Protein AF-A0A8T4GUR9-F1 (afdb_monomer_lite)

Secondary structure (DSSP, 8-state):
-----SS-SHHHHHHHHHHHHHHHHTT---HHHHHHHHHHHHHHHHHHHHHTT---TT----GGGGTTS-HHHHHHHHHHHHHHHHHHHHHHHT-

Organism: NCBI:txid1202767

pLDDT: mean 71.22, std 15.65, range [34.97, 90.44]

Sequence (95 aa):
MGLEVAEQSVDFVFEVILHRLLSEVLFVDDDTERSKREVEAEAVAYVVGRYCGLDTSGSAFYLAAWESDGPEVVRDRLDRISRTAEKIIDALEDG

Foldseek 3Di:
DDDPPDPPDLVVLLVVLCVVQCVVLVPDPDVLVSVVSVLLSLLLSLLLCVVVVHPSVVSDHDVVSCPVPDPVVVVVSVVCSVVSSVVVVVVVVVD

Structure (mmCIF, N/CA/C/O backbone):
data_AF-A0A8T4GUR9-F1
#
_entry.id   AF-A0A8T4GUR9-F1
#
loop_
_atom_site.group_PDB
_atom_site.id
_atom_site.type_symbol
_atom_site.label_atom_id
_atom_site.label_alt_id
_atom_site.label_comp_id
_atom_site.label_asym_id
_atom_site.label_entity_id
_atom_site.label_seq_id
_atom_site.pdbx_PDB_ins_code
_atom_site.Cartn_x
_atom_site.Cartn_y
_atom_site.Cartn_z
_atom_site.occupancy
_atom_site.B_iso_or_equiv
_atom_site.auth_seq_id
_atom_site.auth_comp_id
_atom_site.auth_asym_id
_atom_site.auth_atom_id
_atom_site.pdbx_PDB_model_num
ATOM 1 N N . MET A 1 1 ? 8.020 14.722 34.402 1.00 37.16 1 MET A N 1
ATOM 2 C CA . MET A 1 1 ? 8.251 13.369 33.862 1.00 37.16 1 MET A CA 1
ATOM 3 C C . MET A 1 1 ? 7.012 13.035 33.047 1.00 37.16 1 MET A C 1
ATOM 5 O O . MET A 1 1 ? 6.046 12.518 33.585 1.00 37.16 1 MET A O 1
ATOM 9 N N . GLY A 1 2 ? 6.949 13.591 31.837 1.00 40.62 2 GLY A N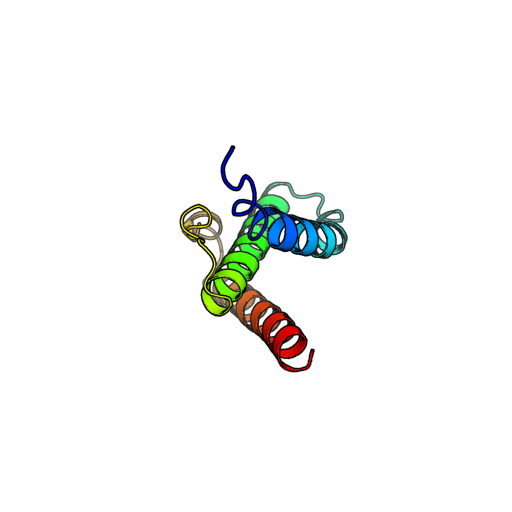 1
ATOM 10 C CA . GLY A 1 2 ? 5.735 13.652 31.029 1.00 40.62 2 GLY A CA 1
ATOM 11 C C . GLY A 1 2 ? 5.883 12.745 29.822 1.00 40.62 2 GLY A C 1
ATOM 12 O O . GLY A 1 2 ? 6.743 13.010 28.997 1.00 40.62 2 GLY A O 1
ATOM 13 N N . LEU A 1 3 ? 5.058 11.699 29.797 1.00 34.97 3 LEU A N 1
ATOM 14 C CA . LEU A 1 3 ? 4.578 10.980 28.616 1.00 34.97 3 LEU A CA 1
ATOM 15 C C . LEU A 1 3 ? 5.614 10.712 27.517 1.00 34.97 3 LEU A C 1
ATOM 17 O O . LEU A 1 3 ? 5.612 11.334 26.462 1.00 34.97 3 LEU A O 1
ATOM 21 N N . GLU A 1 4 ? 6.407 9.674 27.749 1.00 41.75 4 GLU A N 1
ATOM 22 C CA . GLU A 1 4 ? 7.060 8.879 26.709 1.00 41.75 4 GLU A CA 1
ATOM 23 C C . GLU A 1 4 ? 6.042 7.830 26.214 1.00 41.75 4 GLU A C 1
ATOM 25 O O . GLU A 1 4 ? 6.155 6.644 26.492 1.00 41.75 4 GLU A O 1
ATOM 30 N N . VAL A 1 5 ? 4.929 8.282 25.622 1.00 45.72 5 VAL A N 1
ATOM 31 C CA . VAL A 1 5 ? 3.885 7.403 25.053 1.00 45.72 5 VAL A CA 1
ATOM 32 C C . VAL A 1 5 ? 3.251 8.097 23.844 1.00 45.72 5 VAL A C 1
ATOM 34 O O . VAL A 1 5 ? 2.091 8.497 23.877 1.00 45.72 5 VAL A O 1
ATOM 37 N N . ALA A 1 6 ? 4.035 8.319 22.789 1.00 37.72 6 ALA A N 1
ATOM 38 C CA . ALA A 1 6 ? 3.505 8.723 21.480 1.00 37.72 6 ALA A CA 1
ATOM 39 C C . ALA A 1 6 ? 4.386 8.298 20.287 1.00 37.72 6 ALA A C 1
ATOM 41 O O . ALA A 1 6 ? 4.146 8.749 19.175 1.00 37.72 6 ALA A O 1
ATOM 42 N N . GLU A 1 7 ? 5.372 7.418 20.488 1.00 42.44 7 GLU A N 1
ATOM 43 C CA . GLU A 1 7 ? 6.225 6.886 19.407 1.00 42.44 7 GLU A CA 1
ATOM 44 C C . GLU A 1 7 ? 5.924 5.405 19.093 1.00 42.44 7 GLU A C 1
ATOM 46 O O . GLU A 1 7 ? 6.731 4.718 18.488 1.00 42.44 7 GLU A O 1
ATOM 51 N N . GLN A 1 8 ? 4.761 4.878 19.502 1.00 43.00 8 GLN A N 1
ATOM 52 C CA . GLN A 1 8 ? 4.440 3.439 19.395 1.00 43.00 8 GLN A CA 1
ATOM 53 C C . GLN A 1 8 ? 3.517 3.056 18.226 1.00 43.00 8 GLN A C 1
ATOM 55 O O . GLN A 1 8 ? 3.020 1.934 18.186 1.00 43.00 8 GLN A O 1
ATOM 60 N N . SER A 1 9 ? 3.265 3.945 17.266 1.00 54.72 9 SER A N 1
ATOM 61 C CA . SER A 1 9 ? 2.187 3.711 16.290 1.00 54.72 9 SER A CA 1
ATOM 62 C C . SER A 1 9 ? 2.666 3.292 14.896 1.00 54.72 9 SER A C 1
ATOM 64 O O . SER A 1 9 ? 1.944 2.578 14.207 1.00 54.72 9 SER A O 1
ATOM 66 N N . VAL A 1 10 ? 3.868 3.704 14.470 1.00 47.50 10 VAL A N 1
ATOM 67 C CA . VAL A 1 10 ? 4.380 3.433 13.110 1.00 47.50 10 VAL A CA 1
ATOM 68 C C . VAL A 1 10 ? 5.310 2.221 13.094 1.00 47.50 10 VAL A C 1
ATOM 70 O O . VAL A 1 10 ? 5.134 1.361 12.238 1.00 47.50 10 VAL A O 1
ATOM 73 N N . ASP A 1 11 ? 6.204 2.083 14.080 1.00 53.75 11 ASP A N 1
ATOM 74 C CA . ASP A 1 11 ? 7.111 0.930 14.200 1.00 53.75 11 ASP A CA 1
ATOM 75 C C . ASP A 1 11 ? 6.370 -0.407 14.291 1.00 53.75 11 ASP A C 1
ATOM 77 O O . ASP A 1 11 ? 6.777 -1.366 13.653 1.00 53.75 11 ASP A O 1
ATOM 81 N N . PHE A 1 12 ? 5.241 -0.479 15.003 1.00 49.41 12 PHE A N 1
ATOM 82 C CA . PHE A 1 12 ? 4.474 -1.724 15.131 1.00 49.41 12 PHE A CA 1
ATOM 83 C C . PHE A 1 12 ? 3.787 -2.130 13.820 1.00 49.41 12 PHE A C 1
ATOM 85 O O . PHE A 1 12 ? 3.817 -3.294 13.429 1.00 49.41 12 PHE A O 1
ATOM 92 N N . VAL A 1 13 ? 3.183 -1.170 13.110 1.00 55.38 13 VAL A N 1
ATOM 93 C CA . VAL A 1 13 ? 2.571 -1.426 11.795 1.00 55.38 13 VAL A CA 1
ATOM 94 C C . VAL A 1 13 ? 3.653 -1.789 10.782 1.00 55.38 13 VAL A C 1
ATOM 96 O O . VAL A 1 13 ? 3.478 -2.729 10.010 1.00 55.38 13 VAL A O 1
ATOM 99 N N . PHE A 1 14 ? 4.789 -1.095 10.825 1.00 57.62 14 PHE A N 1
ATOM 100 C CA . PHE A 1 14 ? 5.953 -1.370 9.994 1.00 57.62 14 PHE A CA 1
ATOM 101 C C . PHE A 1 14 ? 6.538 -2.755 10.287 1.00 57.62 14 PHE A C 1
ATOM 103 O O . PHE A 1 14 ? 6.767 -3.515 9.356 1.00 57.62 14 PHE A O 1
ATOM 110 N N . GLU A 1 15 ? 6.683 -3.143 11.554 1.00 55.69 15 GLU A N 1
ATOM 111 C CA . GLU A 1 15 ? 7.154 -4.464 11.977 1.00 55.69 15 GLU A CA 1
ATOM 112 C C . GLU A 1 15 ? 6.179 -5.573 11.561 1.00 55.69 15 GLU A C 1
ATOM 114 O O . GLU A 1 15 ? 6.611 -6.584 11.013 1.00 55.69 15 GLU A O 1
ATOM 119 N N . VAL A 1 16 ? 4.866 -5.389 11.738 1.00 60.09 16 VAL A N 1
ATOM 120 C CA . VAL A 1 16 ? 3.846 -6.367 11.315 1.00 60.09 16 VAL A CA 1
ATOM 121 C C . VAL A 1 16 ? 3.822 -6.521 9.793 1.00 60.09 16 VAL A C 1
ATOM 123 O O . VAL A 1 16 ? 3.756 -7.647 9.289 1.00 60.09 16 VAL A O 1
ATOM 126 N N . ILE A 1 17 ? 3.905 -5.416 9.048 1.00 62.28 17 ILE A N 1
ATOM 127 C CA . ILE A 1 17 ? 3.918 -5.421 7.580 1.00 62.28 17 ILE A CA 1
ATOM 128 C C . ILE A 1 17 ? 5.226 -6.018 7.055 1.00 62.28 17 ILE A C 1
ATOM 130 O O . ILE A 1 17 ? 5.181 -6.889 6.185 1.00 62.28 17 ILE A O 1
ATOM 134 N N . LEU A 1 18 ? 6.374 -5.644 7.625 1.00 59.47 18 LEU A N 1
ATOM 135 C CA . LEU A 1 18 ? 7.665 -6.254 7.316 1.00 59.47 18 LEU A CA 1
ATOM 136 C C . LEU A 1 18 ? 7.652 -7.745 7.632 1.00 59.47 18 LEU A C 1
ATOM 138 O O . LEU A 1 18 ? 8.054 -8.531 6.789 1.00 59.47 18 LEU A O 1
ATOM 142 N N . HIS A 1 19 ? 7.146 -8.173 8.789 1.00 58.59 19 HIS A N 1
ATOM 143 C CA . HIS A 1 19 ? 7.075 -9.589 9.149 1.00 58.59 19 HIS A CA 1
ATOM 144 C C . HIS A 1 19 ? 6.188 -10.385 8.179 1.00 58.59 19 HIS A C 1
ATOM 146 O O . HIS A 1 19 ? 6.546 -11.487 7.756 1.00 58.59 19 HIS A O 1
ATOM 152 N N . ARG A 1 20 ? 5.048 -9.812 7.772 1.00 53.78 20 ARG A N 1
ATOM 153 C CA . ARG A 1 20 ? 4.135 -10.407 6.788 1.00 53.78 20 ARG A CA 1
ATOM 154 C C . ARG A 1 20 ? 4.793 -10.520 5.411 1.00 53.78 20 ARG A C 1
ATOM 156 O O . ARG A 1 20 ? 4.707 -11.577 4.789 1.00 53.78 20 ARG A O 1
ATOM 163 N N . LEU A 1 21 ? 5.469 -9.469 4.954 1.00 54.28 21 LEU A N 1
ATOM 164 C CA . LEU A 1 21 ? 6.038 -9.392 3.607 1.00 54.28 21 LEU A CA 1
ATOM 165 C C . LEU A 1 21 ? 7.402 -10.069 3.488 1.00 54.28 21 LEU A C 1
ATOM 167 O O . LEU A 1 21 ? 7.688 -10.650 2.447 1.00 54.28 21 LEU A O 1
ATOM 171 N N . LEU A 1 22 ? 8.200 -10.126 4.555 1.00 55.03 22 LEU A N 1
ATOM 172 C CA . LEU A 1 22 ? 9.441 -10.904 4.604 1.00 55.03 22 LEU A CA 1
ATOM 173 C C . LEU A 1 22 ? 9.178 -12.384 4.293 1.00 55.03 22 LEU A C 1
ATOM 175 O O . LEU A 1 22 ? 9.971 -12.997 3.587 1.00 55.03 22 LEU A O 1
ATOM 179 N N . SER A 1 23 ? 8.037 -12.948 4.703 1.00 55.38 23 SER A N 1
ATOM 180 C CA . SER A 1 23 ? 7.686 -14.333 4.347 1.00 55.38 23 SER A CA 1
ATOM 181 C C . SER A 1 23 ? 7.496 -14.562 2.834 1.00 55.38 23 SER A C 1
ATOM 183 O O . SER A 1 23 ? 7.733 -15.667 2.348 1.00 55.38 23 SER A O 1
ATOM 185 N N . GLU A 1 24 ? 7.138 -13.519 2.078 1.00 49.31 24 GLU A N 1
ATOM 186 C CA . GLU A 1 24 ? 6.897 -13.554 0.628 1.00 49.31 24 GLU A CA 1
ATOM 187 C C . GLU A 1 24 ? 8.122 -13.064 -0.181 1.00 49.31 24 GLU A C 1
ATOM 189 O O . GLU A 1 24 ? 8.366 -13.513 -1.301 1.00 49.31 24 GLU A O 1
ATOM 194 N N . VAL A 1 25 ? 8.930 -12.172 0.406 1.00 51.28 25 VAL A N 1
ATOM 195 C CA . VAL A 1 25 ? 10.128 -11.545 -0.183 1.00 51.28 25 VAL A CA 1
ATOM 196 C C . VAL A 1 25 ? 11.389 -12.406 -0.027 1.00 51.28 25 VAL A C 1
ATOM 198 O O . VAL A 1 25 ? 12.268 -12.361 -0.888 1.00 51.28 25 VAL A O 1
ATOM 201 N N . LEU A 1 26 ? 11.494 -13.232 1.021 1.00 52.00 26 LEU A N 1
ATOM 202 C CA . LEU A 1 26 ? 12.710 -14.010 1.317 1.00 52.00 26 LEU A CA 1
ATOM 203 C C . LEU A 1 26 ? 13.045 -15.111 0.288 1.00 52.00 26 LEU A C 1
ATOM 205 O O . LEU A 1 26 ? 14.131 -15.679 0.352 1.00 52.00 26 LEU A O 1
ATOM 209 N N . PHE A 1 27 ? 12.166 -15.390 -0.682 1.00 52.69 27 PHE A N 1
ATOM 210 C CA . PHE A 1 27 ? 12.437 -16.318 -1.795 1.00 52.69 27 PHE A CA 1
ATOM 211 C C . PHE A 1 27 ? 12.904 -15.630 -3.087 1.00 52.69 27 PHE A C 1
ATOM 213 O O . PHE A 1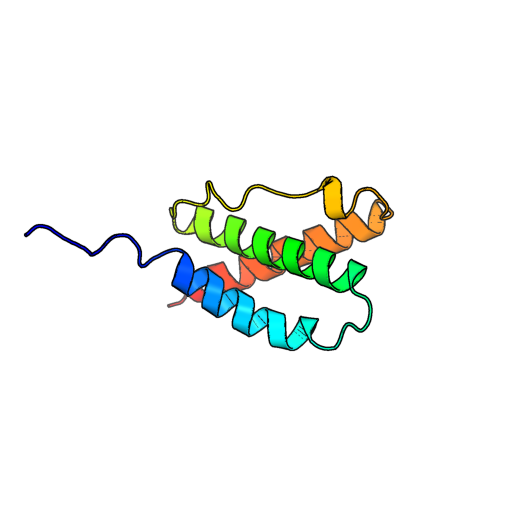 27 ? 13.035 -16.280 -4.125 1.00 52.69 27 PHE A O 1
ATOM 220 N N . VAL A 1 28 ? 13.146 -14.320 -3.048 1.00 59.38 28 VAL A N 1
ATOM 221 C CA . VAL A 1 28 ? 13.591 -13.548 -4.209 1.00 59.38 28 VAL A CA 1
ATOM 222 C C . VAL A 1 28 ? 15.116 -13.475 -4.193 1.00 59.38 28 VAL A C 1
ATOM 224 O O . VAL A 1 28 ? 15.709 -12.748 -3.392 1.00 59.38 28 VAL A O 1
ATOM 227 N N . ASP A 1 29 ? 15.736 -14.258 -5.075 1.00 60.72 29 ASP A N 1
ATOM 228 C CA . ASP A 1 29 ? 17.197 -14.314 -5.265 1.00 60.72 29 ASP A CA 1
ATOM 229 C C . ASP A 1 29 ? 17.746 -13.073 -6.000 1.00 60.72 29 ASP A C 1
ATOM 231 O O . ASP A 1 29 ? 18.946 -12.835 -6.029 1.00 60.72 29 ASP A O 1
ATOM 235 N N . ASP A 1 30 ? 16.856 -12.249 -6.562 1.00 77.25 30 ASP A N 1
ATOM 236 C CA . ASP A 1 30 ? 17.198 -11.016 -7.266 1.00 77.25 30 ASP A CA 1
ATOM 237 C C . ASP A 1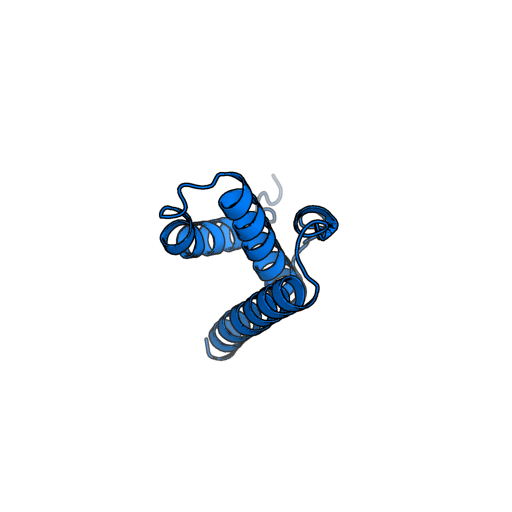 30 ? 17.058 -9.792 -6.345 1.00 77.25 30 ASP A C 1
ATOM 239 O O . ASP A 1 30 ? 15.956 -9.420 -5.931 1.00 77.25 30 ASP A O 1
ATOM 243 N N . ASP A 1 31 ? 18.185 -9.152 -6.024 1.00 74.12 31 ASP A N 1
ATOM 244 C CA . ASP A 1 31 ? 18.228 -7.983 -5.135 1.00 74.12 31 ASP A CA 1
ATOM 245 C C . ASP A 1 31 ? 17.399 -6.801 -5.670 1.00 74.12 31 ASP A C 1
ATOM 247 O O . ASP A 1 31 ? 16.821 -6.048 -4.888 1.00 74.12 31 ASP A O 1
ATOM 251 N N . THR A 1 32 ? 17.269 -6.663 -6.995 1.00 77.56 32 THR A N 1
ATOM 252 C CA . THR A 1 32 ? 16.472 -5.588 -7.608 1.00 77.56 32 THR A CA 1
ATOM 253 C C . THR A 1 32 ? 14.982 -5.811 -7.358 1.00 77.56 32 THR A C 1
ATOM 255 O O . THR A 1 32 ? 14.272 -4.909 -6.912 1.00 77.56 32 THR A O 1
ATOM 258 N N . GLU A 1 33 ? 14.489 -7.025 -7.593 1.00 81.25 33 GLU A N 1
ATOM 259 C CA . GLU A 1 33 ? 13.108 -7.396 -7.299 1.00 81.25 33 GLU A CA 1
ATOM 260 C C . GLU A 1 33 ? 12.814 -7.444 -5.796 1.00 81.25 33 GLU A C 1
ATOM 262 O O . GLU A 1 33 ? 11.668 -7.209 -5.403 1.00 81.25 33 GLU A O 1
ATOM 267 N N . ARG A 1 34 ? 13.821 -7.693 -4.947 1.00 77.56 34 ARG A N 1
ATOM 268 C CA . ARG A 1 34 ? 13.695 -7.524 -3.493 1.00 77.56 34 ARG A CA 1
ATOM 269 C C . ARG A 1 34 ? 13.428 -6.062 -3.144 1.00 77.56 34 ARG A C 1
ATOM 271 O O . ARG A 1 34 ? 12.389 -5.781 -2.552 1.00 77.56 34 ARG A O 1
ATOM 278 N N . SER A 1 35 ? 14.281 -5.136 -3.587 1.00 76.44 35 SER A N 1
ATOM 279 C CA . SER A 1 35 ? 14.100 -3.702 -3.320 1.00 76.44 35 SER A CA 1
ATOM 280 C C . SER A 1 35 ? 12.775 -3.167 -3.867 1.00 76.44 35 SER A C 1
ATOM 282 O O . SER A 1 35 ? 12.093 -2.389 -3.207 1.00 76.44 35 SER A O 1
ATOM 284 N N . LYS A 1 36 ? 12.331 -3.626 -5.042 1.00 82.00 36 LYS A N 1
ATOM 285 C CA . LYS A 1 36 ? 11.015 -3.245 -5.583 1.00 82.00 36 LYS A CA 1
ATOM 286 C C . LYS A 1 36 ? 9.847 -3.741 -4.731 1.00 82.00 36 LYS A C 1
ATOM 288 O O . LYS A 1 36 ? 8.843 -3.038 -4.640 1.00 82.00 36 LYS A O 1
ATOM 293 N N . ARG A 1 37 ? 9.943 -4.940 -4.143 1.00 80.44 37 ARG A N 1
ATOM 294 C CA . ARG A 1 37 ? 8.917 -5.470 -3.230 1.00 80.44 37 ARG A CA 1
ATOM 295 C C . ARG A 1 37 ? 8.938 -4.777 -1.870 1.00 80.44 37 ARG A C 1
ATOM 297 O O . ARG A 1 37 ? 7.878 -4.599 -1.285 1.00 80.44 37 ARG A O 1
ATOM 304 N N . GLU A 1 38 ? 10.100 -4.349 -1.388 1.00 77.25 38 GLU A N 1
ATOM 305 C CA . GLU A 1 38 ? 10.202 -3.501 -0.191 1.00 77.25 38 GLU A CA 1
ATOM 306 C C . GLU A 1 38 ? 9.496 -2.155 -0.409 1.00 77.25 38 GLU A C 1
ATOM 308 O O . GLU A 1 38 ? 8.725 -1.718 0.438 1.00 77.25 38 GLU A O 1
ATOM 313 N N . VAL A 1 39 ? 9.647 -1.549 -1.590 1.00 79.88 39 VAL A N 1
ATOM 314 C CA . VAL A 1 39 ? 8.899 -0.330 -1.949 1.00 79.88 39 VAL A CA 1
ATOM 315 C C . VAL A 1 39 ? 7.390 -0.595 -2.040 1.00 79.88 39 VAL A C 1
ATOM 317 O O . VAL A 1 39 ? 6.584 0.239 -1.633 1.00 79.88 39 VAL A O 1
ATOM 320 N N . GLU A 1 40 ? 6.983 -1.765 -2.541 1.00 82.62 40 GLU A N 1
ATOM 321 C CA . GLU A 1 40 ? 5.577 -2.194 -2.548 1.00 82.62 40 GLU A CA 1
ATOM 322 C C . GLU A 1 40 ? 5.022 -2.316 -1.116 1.00 82.62 40 GLU A C 1
ATOM 324 O O . GLU A 1 40 ? 3.932 -1.822 -0.825 1.00 82.62 40 GLU A O 1
ATOM 329 N N . ALA A 1 41 ? 5.807 -2.906 -0.210 1.00 79.19 41 ALA A N 1
ATOM 330 C CA . ALA A 1 41 ? 5.498 -3.041 1.211 1.00 79.19 41 ALA A CA 1
ATOM 331 C C . ALA A 1 41 ? 5.300 -1.692 1.902 1.00 79.19 41 ALA A C 1
ATOM 333 O O . ALA A 1 41 ? 4.309 -1.470 2.601 1.00 79.19 41 ALA A O 1
ATOM 334 N N . GLU A 1 42 ? 6.239 -0.782 1.679 1.00 78.12 42 GLU A N 1
ATOM 335 C CA . GLU A 1 42 ? 6.215 0.557 2.244 1.00 78.12 42 GLU A CA 1
ATOM 336 C C . GLU A 1 42 ? 5.024 1.367 1.717 1.00 78.12 42 GLU A C 1
ATOM 338 O O . GLU A 1 42 ? 4.365 2.071 2.481 1.00 78.12 42 GLU A O 1
ATOM 343 N N . ALA A 1 43 ? 4.669 1.205 0.438 1.00 82.50 43 ALA A N 1
ATOM 344 C CA . ALA A 1 43 ? 3.485 1.835 -0.137 1.00 82.50 43 ALA A CA 1
ATOM 345 C C . ALA A 1 43 ? 2.183 1.330 0.510 1.00 82.50 43 ALA A C 1
ATOM 347 O O . ALA A 1 43 ? 1.280 2.128 0.773 1.00 82.50 43 ALA A O 1
ATOM 348 N N . VAL A 1 44 ? 2.083 0.031 0.818 1.00 84.44 44 VAL A N 1
ATOM 349 C CA . VAL A 1 44 ? 0.947 -0.521 1.579 1.00 84.44 44 VAL A CA 1
ATOM 350 C C . VAL A 1 44 ? 0.893 0.091 2.980 1.00 84.44 44 VAL A C 1
ATOM 352 O O . VAL A 1 44 ? -0.159 0.589 3.384 1.00 84.44 44 VAL A O 1
ATOM 355 N N . ALA A 1 45 ? 2.022 0.118 3.696 1.00 79.94 45 ALA A N 1
ATOM 356 C CA . ALA A 1 45 ? 2.122 0.727 5.023 1.00 79.94 45 ALA A CA 1
ATOM 357 C C . ALA A 1 45 ? 1.728 2.211 5.013 1.00 79.94 45 ALA A C 1
ATOM 359 O O . ALA A 1 45 ? 1.003 2.659 5.900 1.00 79.94 45 ALA A O 1
ATOM 360 N N . TYR A 1 46 ? 2.132 2.958 3.983 1.00 80.81 46 TYR A N 1
ATOM 361 C CA . TYR A 1 46 ? 1.748 4.353 3.800 1.00 80.81 46 TYR A CA 1
ATOM 362 C C . TYR A 1 46 ? 0.230 4.516 3.666 1.00 80.81 46 TYR A C 1
ATOM 364 O O . TYR A 1 46 ? -0.360 5.340 4.363 1.00 80.81 46 TYR A O 1
ATOM 372 N N . VAL A 1 47 ? -0.422 3.737 2.794 1.00 85.62 47 VAL A N 1
ATOM 373 C CA . VAL A 1 47 ? -1.875 3.845 2.565 1.00 85.62 47 VAL A CA 1
ATOM 374 C C . VAL A 1 47 ? -2.658 3.498 3.833 1.00 85.62 47 VAL A C 1
ATOM 376 O O . VAL A 1 47 ? -3.529 4.269 4.237 1.00 85.62 47 VAL A O 1
ATOM 379 N N . VAL A 1 48 ? -2.313 2.388 4.491 1.00 83.69 48 VAL A N 1
ATOM 380 C CA . VAL A 1 48 ? -2.958 1.957 5.742 1.00 83.69 48 VAL A CA 1
ATOM 381 C C . VAL A 1 48 ? -2.695 2.965 6.865 1.00 83.69 48 VAL A C 1
ATOM 383 O O . VAL A 1 48 ? -3.622 3.383 7.552 1.00 83.69 48 VAL A O 1
ATOM 386 N N . GLY A 1 49 ? -1.453 3.427 7.027 1.00 80.94 49 GLY A N 1
ATOM 387 C CA . GLY A 1 49 ? -1.091 4.412 8.046 1.00 80.94 49 GLY A CA 1
ATOM 388 C C . GLY A 1 49 ? -1.828 5.739 7.866 1.00 80.94 49 GLY A C 1
ATOM 389 O O . GLY A 1 49 ? -2.338 6.298 8.837 1.00 80.94 49 GLY A O 1
ATOM 390 N N . ARG A 1 50 ? -1.971 6.211 6.620 1.00 84.56 50 ARG A N 1
ATOM 391 C CA . ARG A 1 50 ? -2.763 7.404 6.289 1.00 84.56 50 ARG A CA 1
ATOM 392 C C . ARG A 1 50 ? -4.241 7.223 6.606 1.00 84.56 50 ARG A C 1
ATOM 394 O O . ARG A 1 50 ? -4.847 8.164 7.113 1.00 84.56 50 ARG A O 1
ATOM 401 N N . TYR A 1 51 ? -4.801 6.049 6.321 1.00 85.50 51 TYR A N 1
ATOM 402 C CA . TYR A 1 51 ? -6.175 5.709 6.686 1.00 85.50 51 TYR A CA 1
ATOM 403 C C . TYR A 1 51 ? -6.370 5.762 8.214 1.00 85.50 51 TYR A C 1
ATOM 405 O O . TYR A 1 51 ? -7.302 6.400 8.696 1.00 85.50 51 TYR A O 1
ATOM 413 N N . CYS A 1 52 ? -5.424 5.214 8.980 1.00 80.75 52 CYS A N 1
ATOM 414 C CA . CYS A 1 52 ? -5.437 5.221 10.447 1.00 80.75 52 CYS A CA 1
ATOM 415 C C . CYS A 1 52 ? -5.088 6.581 11.093 1.00 80.75 52 CYS A C 1
ATOM 417 O O . CYS A 1 52 ? -5.061 6.682 12.319 1.00 80.75 52 CYS A O 1
ATOM 419 N N . GLY A 1 53 ? -4.788 7.624 10.310 1.00 82.75 53 GLY A N 1
ATOM 420 C CA . GLY A 1 53 ? -4.405 8.944 10.827 1.00 82.75 53 GLY A CA 1
ATOM 421 C C . GLY A 1 53 ? -2.999 9.011 11.442 1.00 82.75 53 GLY A C 1
ATOM 422 O O . GLY A 1 53 ? -2.737 9.898 12.254 1.00 82.75 53 GLY A O 1
ATOM 423 N N . LEU A 1 54 ? -2.103 8.088 11.077 1.00 79.88 54 LEU A N 1
ATOM 424 C CA . LEU A 1 54 ? -0.712 8.062 11.536 1.00 79.88 54 LEU A CA 1
ATOM 425 C C . LEU A 1 54 ? 0.162 9.072 10.782 1.00 79.88 54 LEU A C 1
ATOM 427 O O . LEU A 1 54 ? -0.119 9.440 9.638 1.00 79.88 54 LEU A O 1
ATOM 431 N N . ASP A 1 55 ? 1.263 9.484 11.415 1.00 77.69 55 ASP A N 1
ATOM 432 C CA . ASP A 1 55 ? 2.316 10.227 10.726 1.00 77.69 55 ASP A CA 1
ATOM 433 C C . ASP A 1 55 ? 3.064 9.283 9.777 1.00 77.69 55 ASP A C 1
ATOM 435 O O . ASP A 1 55 ? 3.780 8.381 10.202 1.00 77.69 55 ASP A O 1
ATOM 439 N N . THR A 1 56 ? 2.869 9.479 8.475 1.00 71.56 56 THR A N 1
ATOM 440 C CA . THR A 1 56 ? 3.537 8.708 7.418 1.00 71.56 56 THR A CA 1
ATOM 441 C C . THR A 1 56 ? 4.515 9.576 6.623 1.00 71.56 56 THR A C 1
ATOM 443 O O . THR A 1 56 ? 4.765 9.312 5.443 1.00 71.56 56 THR A O 1
ATOM 446 N N . SER A 1 57 ? 5.013 10.667 7.216 1.00 67.62 57 SER A N 1
ATOM 447 C CA . SER A 1 57 ? 5.878 11.635 6.527 1.00 67.62 57 SER A CA 1
ATOM 448 C C . SER A 1 57 ? 7.219 11.029 6.095 1.00 67.62 57 SER A C 1
ATOM 450 O O . SER A 1 57 ? 7.791 11.470 5.099 1.00 67.62 57 SER A O 1
ATOM 452 N N . GLY A 1 58 ? 7.673 9.981 6.791 1.00 65.38 58 GLY A N 1
ATOM 453 C CA . GLY A 1 58 ? 8.886 9.227 6.470 1.00 65.38 58 GLY A CA 1
ATOM 454 C C . GLY A 1 58 ? 8.746 8.187 5.354 1.00 65.38 58 GLY A C 1
ATOM 455 O O . GLY A 1 58 ? 9.768 7.728 4.863 1.00 65.38 58 GLY A O 1
ATOM 456 N N . SER A 1 59 ? 7.525 7.844 4.924 1.00 63.62 59 SER A N 1
ATOM 457 C CA . SER A 1 59 ? 7.264 6.734 3.983 1.00 63.62 59 SER A CA 1
ATOM 458 C C . SER A 1 59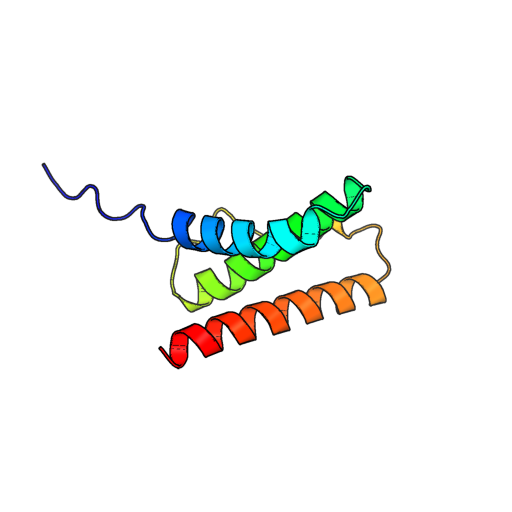 ? 6.862 7.206 2.578 1.00 63.62 59 SER A C 1
ATOM 460 O O . SER A 1 59 ? 5.956 6.659 1.946 1.00 63.62 59 SER A O 1
ATOM 462 N N . ALA A 1 60 ? 7.451 8.306 2.104 1.00 57.09 60 ALA A N 1
ATOM 463 C CA . ALA A 1 60 ? 7.050 8.942 0.851 1.00 57.09 60 ALA A CA 1
ATOM 464 C C . ALA A 1 60 ? 7.541 8.170 -0.398 1.00 57.09 60 ALA A C 1
ATOM 466 O O . ALA A 1 60 ? 8.733 8.066 -0.659 1.00 57.09 60 ALA A O 1
ATOM 467 N N . PHE A 1 61 ? 6.566 7.700 -1.185 1.00 65.81 61 PHE A N 1
ATOM 468 C CA . PHE A 1 61 ? 6.615 6.973 -2.468 1.00 65.81 61 PHE A CA 1
ATOM 469 C C . PHE A 1 61 ? 7.896 7.058 -3.335 1.00 65.81 61 PHE A C 1
ATOM 471 O O . PHE A 1 61 ? 8.220 8.103 -3.904 1.00 65.81 61 PHE A O 1
ATOM 478 N N . TYR A 1 62 ? 8.494 5.893 -3.621 1.00 62.78 62 TYR A N 1
ATOM 479 C CA . TYR A 1 62 ? 9.639 5.712 -4.525 1.00 62.78 62 TYR A CA 1
ATOM 480 C C . TYR A 1 62 ? 9.244 5.148 -5.900 1.00 62.78 62 TYR A C 1
ATOM 482 O O . TYR A 1 62 ? 9.784 4.135 -6.333 1.00 62.78 62 TYR A O 1
ATOM 490 N N . LEU A 1 63 ? 8.339 5.808 -6.639 1.00 64.44 63 LEU A N 1
ATOM 491 C CA . LEU A 1 63 ? 7.984 5.401 -8.020 1.00 64.44 63 LEU A CA 1
ATOM 492 C C . LEU A 1 63 ? 9.212 5.222 -8.935 1.00 64.44 63 LEU A C 1
ATOM 494 O O . LEU A 1 63 ? 9.174 4.429 -9.872 1.00 64.44 63 LEU A O 1
ATOM 498 N N . ALA A 1 64 ? 10.314 5.912 -8.627 1.00 71.56 64 ALA A N 1
ATOM 499 C CA . ALA A 1 64 ? 11.608 5.743 -9.283 1.00 71.56 64 ALA A CA 1
ATOM 500 C C . ALA A 1 64 ? 12.139 4.294 -9.239 1.00 71.56 64 ALA A C 1
ATOM 502 O O . ALA A 1 64 ? 12.834 3.873 -10.158 1.00 71.56 64 ALA A O 1
ATOM 503 N N . ALA A 1 65 ? 11.774 3.495 -8.230 1.00 75.88 65 ALA A N 1
ATOM 504 C CA . ALA A 1 65 ? 12.164 2.088 -8.131 1.00 75.88 65 ALA A CA 1
ATOM 505 C C . ALA A 1 65 ? 11.590 1.215 -9.265 1.00 75.88 65 ALA A C 1
ATOM 507 O O . ALA A 1 65 ? 12.108 0.129 -9.531 1.00 75.88 65 ALA A O 1
ATOM 508 N N . TRP A 1 66 ? 10.545 1.686 -9.954 1.00 82.81 66 TRP A N 1
ATOM 509 C CA . TRP A 1 66 ? 9.921 0.998 -11.087 1.00 82.81 66 TRP A CA 1
ATOM 510 C C . TRP A 1 66 ? 10.061 1.767 -12.404 1.00 82.81 66 TRP A C 1
ATOM 512 O O . TRP A 1 66 ? 9.378 1.441 -13.367 1.00 82.81 66 TRP A O 1
ATOM 522 N N . GLU A 1 67 ? 10.945 2.768 -12.488 1.00 79.44 67 GLU A N 1
ATOM 523 C CA . GLU A 1 67 ? 11.133 3.569 -13.712 1.00 79.44 67 GLU A CA 1
ATOM 524 C C . GLU A 1 67 ? 11.512 2.705 -14.927 1.00 79.44 67 GLU A C 1
ATOM 526 O O . GLU A 1 67 ? 11.129 3.000 -16.056 1.00 79.44 67 GLU A O 1
ATOM 531 N N . SER A 1 68 ? 12.247 1.616 -14.690 1.00 82.12 68 SER A N 1
ATOM 532 C CA . SER A 1 68 ? 12.665 0.671 -15.733 1.00 82.12 68 SER A CA 1
ATOM 533 C C . SER A 1 68 ? 11.623 -0.411 -16.055 1.00 82.12 68 SER A C 1
ATOM 535 O O . SER A 1 68 ? 11.850 -1.202 -16.970 1.00 82.12 68 SER A O 1
ATOM 537 N N . ASP A 1 69 ? 10.508 -0.474 -15.320 1.00 85.25 69 ASP A N 1
ATOM 538 C CA . ASP A 1 69 ? 9.451 -1.463 -15.542 1.00 85.25 69 ASP A CA 1
ATOM 539 C C . ASP A 1 69 ? 8.460 -0.977 -16.615 1.00 85.25 69 ASP A C 1
ATOM 541 O O . ASP A 1 69 ? 8.195 0.216 -16.778 1.00 85.25 69 ASP A O 1
ATOM 545 N N . GLY A 1 70 ? 7.871 -1.925 -17.348 1.00 89.38 70 GLY A N 1
ATOM 546 C CA . GLY A 1 70 ? 6.798 -1.627 -18.293 1.00 89.38 70 GLY A CA 1
ATOM 547 C C . GLY A 1 70 ? 5.546 -1.086 -17.585 1.00 89.38 70 GLY A C 1
ATOM 548 O O . GLY A 1 70 ? 5.272 -1.448 -16.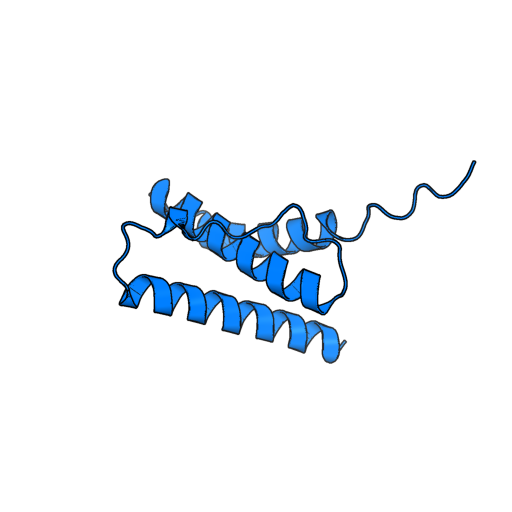436 1.00 89.38 70 GLY A O 1
ATOM 549 N N . PRO A 1 71 ? 4.744 -0.231 -18.245 1.00 87.25 71 PRO A N 1
ATOM 550 C CA . PRO A 1 71 ? 3.566 0.384 -17.633 1.00 87.25 71 PRO A CA 1
ATOM 551 C C . PRO A 1 71 ? 2.535 -0.643 -17.140 1.00 87.25 71 PRO A C 1
ATOM 553 O O . PRO A 1 71 ? 1.833 -0.385 -16.166 1.00 87.25 71 PRO A O 1
ATOM 556 N N . GLU A 1 72 ? 2.435 -1.801 -17.787 1.00 90.25 72 GLU A N 1
ATOM 557 C CA . GLU A 1 72 ? 1.629 -2.939 -17.340 1.00 90.25 72 GLU A CA 1
ATOM 558 C C . GLU A 1 72 ? 2.122 -3.521 -16.011 1.00 90.25 72 GLU A C 1
ATOM 560 O O . GLU A 1 72 ? 1.318 -3.729 -15.107 1.00 90.25 72 GLU A O 1
ATOM 565 N N . VAL A 1 73 ? 3.436 -3.676 -15.837 1.00 88.38 73 VAL A N 1
ATOM 566 C CA . VAL A 1 73 ? 4.035 -4.192 -14.598 1.00 88.38 73 VAL A CA 1
ATOM 567 C C . VAL A 1 73 ? 3.828 -3.206 -13.451 1.00 88.38 73 VAL A C 1
ATOM 569 O O . VAL A 1 73 ? 3.472 -3.606 -12.343 1.00 88.38 73 VAL A O 1
ATOM 572 N N . VAL A 1 74 ? 3.993 -1.907 -13.716 1.00 88.38 74 VAL A N 1
ATOM 573 C CA . VAL A 1 74 ? 3.728 -0.855 -12.724 1.00 88.38 74 VAL A CA 1
ATOM 574 C C . VAL A 1 74 ? 2.259 -0.870 -12.299 1.00 88.38 74 VAL A C 1
ATOM 576 O O . VAL A 1 74 ? 1.966 -0.774 -11.110 1.00 88.38 74 VAL A O 1
ATOM 579 N N . ARG A 1 75 ? 1.325 -1.036 -13.244 1.00 88.75 75 ARG A N 1
ATOM 580 C CA . ARG A 1 75 ? -0.107 -1.163 -12.928 1.00 88.75 75 ARG A CA 1
ATOM 581 C C . ARG A 1 75 ? -0.392 -2.392 -12.076 1.00 88.75 75 ARG A C 1
ATOM 583 O O . ARG A 1 75 ? -1.078 -2.256 -11.073 1.00 88.75 75 ARG A O 1
ATOM 590 N N . ASP A 1 76 ? 0.179 -3.544 -12.414 1.00 89.81 76 ASP A N 1
ATOM 591 C CA . ASP A 1 76 ? 0.003 -4.771 -11.632 1.00 89.81 76 ASP A CA 1
ATOM 592 C C . ASP A 1 76 ? 0.542 -4.625 -10.199 1.00 89.81 76 ASP A C 1
ATOM 594 O O . ASP A 1 76 ? -0.065 -5.126 -9.251 1.00 89.81 76 ASP A O 1
ATOM 598 N N . ARG A 1 77 ? 1.666 -3.916 -10.021 1.00 88.62 77 ARG A N 1
ATOM 599 C CA . ARG A 1 77 ? 2.219 -3.570 -8.699 1.00 88.62 77 ARG A CA 1
ATOM 600 C C . ARG A 1 77 ? 1.267 -2.663 -7.916 1.00 88.62 77 ARG A C 1
ATOM 602 O O . ARG A 1 77 ? 0.950 -2.969 -6.770 1.00 88.62 77 ARG A O 1
ATOM 609 N N . LEU A 1 78 ? 0.764 -1.593 -8.533 1.00 88.75 78 LEU A N 1
ATOM 610 C CA . LEU A 1 78 ? -0.204 -0.686 -7.901 1.00 88.75 78 LEU A CA 1
ATOM 611 C C . LEU A 1 78 ? -1.500 -1.412 -7.511 1.00 88.75 78 LEU A C 1
ATOM 613 O O . LEU A 1 78 ? -1.995 -1.222 -6.404 1.00 88.75 78 LEU A O 1
ATOM 617 N N . ASP A 1 79 ? -1.995 -2.302 -8.370 1.00 90.44 79 ASP A N 1
ATOM 618 C CA . ASP A 1 79 ? -3.158 -3.148 -8.099 1.00 90.44 79 ASP A CA 1
ATOM 619 C C . ASP A 1 79 ? -2.948 -4.031 -6.859 1.00 90.44 79 ASP A C 1
ATOM 621 O O . ASP A 1 79 ? -3.850 -4.172 -6.029 1.00 90.44 79 ASP A O 1
ATOM 625 N N . ARG A 1 80 ? -1.760 -4.635 -6.708 1.00 88.44 80 ARG A N 1
ATOM 626 C CA . ARG A 1 80 ? -1.425 -5.427 -5.514 1.00 88.44 80 ARG A CA 1
ATOM 627 C C . ARG A 1 80 ? -1.336 -4.568 -4.260 1.00 88.44 80 ARG A C 1
ATOM 629 O O . ARG A 1 80 ? -1.868 -4.989 -3.231 1.00 88.44 80 ARG A O 1
ATOM 636 N N . ILE A 1 81 ? -0.735 -3.380 -4.345 1.00 87.31 81 ILE A N 1
ATOM 637 C CA . ILE A 1 81 ? -0.660 -2.426 -3.227 1.00 87.31 81 ILE A CA 1
ATOM 638 C C . ILE A 1 81 ? -2.067 -2.071 -2.757 1.00 87.31 81 ILE A C 1
ATOM 640 O O . ILE A 1 81 ? -2.387 -2.262 -1.585 1.00 87.31 81 ILE A O 1
ATOM 644 N N . SER A 1 82 ? -2.929 -1.619 -3.673 1.00 89.44 82 SER A N 1
ATOM 645 C CA . SER A 1 82 ? -4.296 -1.211 -3.347 1.00 89.44 82 SER A CA 1
ATOM 646 C C . SER A 1 82 ? -5.100 -2.350 -2.724 1.00 89.44 82 SER A C 1
ATOM 648 O O . SER A 1 82 ? -5.659 -2.167 -1.648 1.00 89.44 82 SER A O 1
ATOM 650 N N . ARG A 1 83 ? -5.090 -3.547 -3.329 1.00 89.19 83 ARG A N 1
ATOM 651 C CA . ARG A 1 83 ? -5.818 -4.714 -2.793 1.00 89.19 83 ARG A CA 1
ATOM 652 C C . ARG A 1 83 ? -5.293 -5.169 -1.435 1.00 89.19 83 ARG A C 1
ATOM 654 O O . ARG A 1 83 ? -6.053 -5.691 -0.627 1.00 89.19 83 ARG A O 1
ATOM 661 N N . THR A 1 84 ? -3.988 -5.062 -1.199 1.00 86.56 84 THR A N 1
ATOM 662 C CA . THR A 1 84 ? -3.392 -5.477 0.077 1.00 86.56 84 THR A CA 1
ATOM 663 C C . THR A 1 84 ? -3.722 -4.475 1.175 1.00 86.56 84 THR A C 1
ATOM 665 O O . THR A 1 84 ? -4.102 -4.890 2.265 1.00 86.56 84 THR A O 1
ATOM 668 N N . ALA A 1 85 ? -3.643 -3.177 0.878 1.00 85.88 85 ALA A N 1
ATOM 669 C CA . ALA A 1 85 ? -4.048 -2.130 1.807 1.00 85.88 85 ALA A CA 1
ATOM 670 C C . ALA A 1 85 ? -5.539 -2.232 2.161 1.00 85.88 85 ALA A C 1
ATOM 672 O O . ALA A 1 85 ? -5.869 -2.195 3.340 1.00 85.88 85 ALA A O 1
ATOM 673 N N . GLU A 1 86 ? -6.413 -2.440 1.169 1.00 88.62 86 GLU A N 1
ATOM 674 C CA . GLU A 1 86 ? -7.858 -2.639 1.365 1.00 88.62 86 GLU A CA 1
ATOM 675 C C . GLU A 1 86 ? -8.133 -3.806 2.319 1.00 88.62 86 GLU A C 1
ATOM 677 O O . GLU A 1 86 ? -8.757 -3.613 3.350 1.00 88.62 86 GLU A O 1
ATOM 682 N N . LYS A 1 87 ? -7.536 -4.981 2.077 1.00 84.81 87 LYS A N 1
ATOM 683 C CA . LYS A 1 87 ? -7.678 -6.140 2.978 1.00 84.81 87 LYS A CA 1
ATOM 684 C C . LYS A 1 87 ? -7.245 -5.862 4.416 1.00 84.81 87 LYS A C 1
ATOM 686 O O . LYS A 1 87 ? -7.803 -6.446 5.340 1.00 84.81 87 LYS A O 1
ATOM 691 N N . ILE A 1 88 ? -6.191 -5.066 4.604 1.00 82.69 88 ILE A N 1
ATOM 692 C CA . ILE A 1 88 ? -5.716 -4.705 5.943 1.00 82.69 88 ILE A CA 1
ATOM 693 C C . ILE A 1 88 ? -6.701 -3.735 6.594 1.00 82.69 88 ILE A C 1
ATOM 695 O O . ILE A 1 88 ? -7.022 -3.918 7.761 1.00 82.69 88 ILE A O 1
ATOM 699 N N . ILE A 1 89 ? -7.189 -2.739 5.852 1.00 84.38 89 ILE A N 1
ATOM 700 C CA . ILE A 1 89 ? -8.184 -1.774 6.333 1.00 84.38 89 ILE A CA 1
ATOM 701 C C . ILE A 1 89 ? -9.484 -2.487 6.713 1.00 84.38 89 ILE A C 1
ATOM 703 O O . ILE A 1 89 ? -9.943 -2.307 7.835 1.00 84.38 89 ILE A O 1
ATOM 707 N N . ASP A 1 90 ? -10.010 -3.360 5.853 1.00 84.56 90 ASP A N 1
ATOM 708 C CA . ASP A 1 90 ? -11.211 -4.157 6.132 1.00 84.56 90 ASP A CA 1
ATOM 709 C C . ASP A 1 90 ? -11.043 -4.968 7.428 1.00 84.56 90 ASP A C 1
ATOM 711 O O . ASP A 1 90 ? -11.901 -4.958 8.306 1.00 84.56 90 ASP A O 1
ATOM 715 N N . ALA A 1 91 ? -9.886 -5.620 7.601 1.00 78.62 91 ALA A N 1
ATOM 716 C CA . ALA A 1 91 ? -9.580 -6.377 8.813 1.00 78.62 91 ALA A CA 1
ATOM 717 C C . ALA A 1 91 ? -9.447 -5.504 10.077 1.00 78.62 91 ALA A C 1
ATOM 719 O O . ALA A 1 91 ? -9.582 -6.029 11.182 1.00 78.62 91 ALA A O 1
ATOM 720 N N . LEU A 1 92 ? -9.150 -4.207 9.936 1.00 75.44 92 LEU A N 1
ATOM 721 C CA . LEU A 1 92 ? -9.124 -3.241 11.039 1.00 75.44 92 LEU A CA 1
ATOM 722 C C . LEU A 1 92 ? -10.523 -2.692 11.359 1.00 75.44 92 LEU A C 1
ATOM 724 O O . LEU A 1 92 ? -10.789 -2.399 12.520 1.00 75.44 92 LEU A O 1
ATOM 728 N N . GLU A 1 93 ? -11.396 -2.534 10.359 1.00 78.56 93 GLU A N 1
ATOM 729 C CA . GLU A 1 93 ? -12.781 -2.067 10.535 1.00 78.56 93 GLU A CA 1
ATOM 730 C C . GLU A 1 93 ? -13.698 -3.143 11.138 1.00 78.56 93 GLU A C 1
ATOM 732 O O . GLU A 1 93 ? -14.586 -2.818 11.927 1.00 78.56 93 GLU A O 1
ATOM 737 N N . ASP A 1 94 ? -13.470 -4.415 10.800 1.00 72.69 94 ASP A N 1
ATOM 738 C CA . ASP A 1 94 ? -14.224 -5.564 11.322 1.00 72.69 94 ASP A CA 1
ATOM 739 C C . ASP A 1 94 ? -13.793 -5.999 12.749 1.00 72.69 94 ASP A C 1
ATOM 741 O O . ASP A 1 94 ? -14.333 -6.973 13.290 1.00 72.69 94 ASP A O 1
ATOM 745 N N . GLY A 1 95 ? -12.804 -5.317 13.344 1.00 49.22 95 GLY A N 1
ATOM 746 C CA . GLY A 1 95 ? -12.167 -5.639 14.633 1.00 49.22 95 GLY A CA 1
ATOM 747 C C . GLY A 1 95 ? -12.762 -4.975 15.873 1.00 49.22 95 GLY A C 1
ATOM 748 O O . GLY A 1 95 ? -13.316 -3.858 15.780 1.00 49.22 95 GLY A O 1
#

Radius of gyration: 14.74 Å; chains: 1; bounding box: 32×30×52 Å

=== Feature glossary ===
A reading guide for the features in this record.

Start from the sequence.

  · Sequence gives the chain of amino acids in standard one-letter code (A=alanine, C=cysteine, …, Y=tyrosine), read N→C. It is the only feature that is directly encoded by the gene; all structural features are derived from the folded form of this sequence.

Fold it, and you get atomic coordinates and the backbone conformation that goes with them.

  · The mmCIF table is the protein's shape written out atom by atom. For each backbone N, Cα, C, and carbonyl O, it records an (x, y, z) coordinate triple in Å plus the residue type, chain letter, and residue number.

  · Backbone dihedral angles. Every residue except chain termini has a φ (preceding-C → N → Cα → C) and a ψ (N → Cα → C → next-N). They are reported in degrees following the IUPAC sign convention. Secondary structure is essentially a statement about which (φ, ψ) basin each residue occupies.

  · DSSP 8-state secondary structure assigns each residue one of H (α-helix), G (3₁₀-helix), I (π-helix), E (extended β-strand), B (isolated β-bridge), T (hydrogen-bonded turn), S (bend), or '-' (coil). The assignment is computed from backbone hydrogen-bond geometry via the Kabsch–Sander algorithm.

  · P-SEA three-state annotation labels each residue as helix, strand, or coil based purely on the geometry of the Cα trace. It serves as a fallback when the full backbone (and thus DSSP) is unavailable.

Summarize the fold with a handful of shape descriptors and a per-residue structural alphabet.

  · Radius of gyration (Rg) is the root-mean-square distance of Cα atoms from their centroid — a single number for overall size and compactness. A globular domain of N residues has Rg ≈ 2.2·N^0.38 Å; an extended or disordered chain has a much larger Rg. The Cα contact count is the number of residue pairs whose Cα atoms are within 8 Å and are more than four positions apart in sequence — a standard proxy for tertiary packing density. The bounding box is the smallest axis-aligned box enclosing all Cα atoms.

  · Foldseek's 3Di representation compresses backbone geometry into a per-residue letter drawn from a learned twenty-state alphabet. It captures the tertiary interaction pattern around each residue — which residues are packed against it in space, regardless of where they are in sequence.

  · Accessible surface area quantifies burial. A residue with SASA near zero is packed into the hydrophobic core; one with SASA >100 Å² sits on the surface. Computed here via the Shrake–Rupley numerical algorithm with a 1.4 Å probe.

Ask how reliable the model is.

  · For AlphaFold models, the B-factor field carries pLDDT — the model's own estimate of local accuracy on a 0–100 scale. Regions with pLDDT<50 should be treated as essentially unmodeled; they often correspond to intrinsically disordered segments.

  · For experimental (PDB) structures, the B-factor (temperature factor) quantifies the positional spread of each atom in the crystal — a combination of thermal vibration and static disorder — in units of Å². High B-factors mark flexible loops or poorly resolved regions; low B-factors mark the rigid, well-ordered core.

  · PAE(i, j) answers: if I align the predicted and true structures on residue i, how far off (in Å) do I expect residue j to be? A block-diagonal PAE matrix with low values on the blocks and high values off-diagonal is the signature of a multi-domain protein with confidently predicted domains but uncertain inter-domain orientation.

Place it in context: what it resembles, what it is annotated as, and how it looks.

  · Structural nearest neighbors (via Foldseek easy-search vs the PDB). Reported per hit: target PDB id, E-value, and alignment TM-score. A TM-score above ~0.5 is the conventional threshold for 'same fold'.

  · Functional annotations link the protein to curated databases. InterPro entries identify conserved domains and families by matching the sequence against member-database signatures (Pfam, PROSITE, CDD, …). Gene Ontology (GO) terms describe molecular function, biological process, and cellular component in a controlled vocabulary. CATH places the structure in a hierarchical fold classification (Class/Architecture/Topology/Homologous-superfamily). The organism is the source species.

  · Plot images: a contact map (which residues are close in 3D, as an N×N binary ima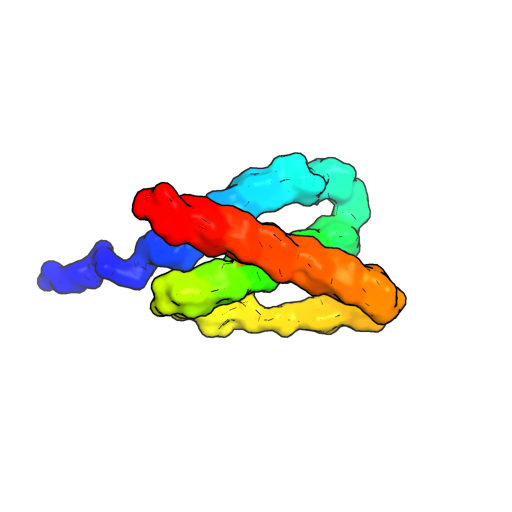ge), a Ramachandran scatter (backbone torsion angles, revealing secondary-structure composition at a glance), and — for AlphaFold structures — a PAE heatmap (pairwise prediction confidence).

  · Structure images are PyMOL renders from six orthogonal camera directions. Cartoon representation draws helices as coils and strands as arrows; sticks shows the backbone as bonds; surface shows the solvent-excluded envelope. Rainbow coloring maps sequence position to hue (blue→red, N→C); chain coloring assigns a distinct color per polypeptide.